Protein AF-A0A3M9M694-F1 (afdb_monomer_lite)

Foldseek 3Di:
DDDPVVVVVVVVVVVVCVVCVPVVVVVVVCCVVVVCPLPPPPDPDQADPVVSDHPVVVVVCLVVVVDPPDDDDDD

InterPro domains:
  IPR001209 Small ribosomal subunit protein uS14 [PF00253] (40-74)
  IPR001209 Small ribosomal subunit protein uS14 [PTHR19836] (42-75)
  IPR043140 Small ribosomal subunit protein uS14 superfamily [G3DSA:4.10.830.10] (1-75)

Radius of gyration: 23.86 Å; chains: 1; bounding box: 40×26×72 Å

pLDDT: mean 83.97, std 13.43, range [46.0, 95.25]

Organism: NCBI:txid2294115

Sequence (75 aa):
MAKTSKIAAQRRREQTVAKYAEKRSELKELARTAASAAERDGRPRGHLRKFGLSRVRFRQMALNGELPGVTKSSW

Secondary structure (DSSP, 8-state):
---HHHHHHHHHHHHHHHHTHHHHHHHHHHHHHHTTTT-SS--SS-EETTTTEEHHHHHHHHHTT-STT------

Structure (mmCIF, N/CA/C/O backbone):
data_AF-A0A3M9M694-F1
#
_entry.id   AF-A0A3M9M694-F1
#
loop_
_atom_site.group_PDB
_atom_site.id
_atom_site.type_symbol
_atom_site.label_atom_id
_atom_site.label_alt_id
_atom_site.label_comp_id
_atom_site.label_asym_id
_atom_site.label_entity_id
_atom_site.label_seq_id
_atom_site.pdbx_PDB_ins_code
_atom_site.Cartn_x
_atom_site.Cartn_y
_atom_site.Cartn_z
_atom_site.occupancy
_atom_site.B_iso_or_equiv
_atom_site.auth_seq_id
_atom_site.auth_comp_id
_atom_site.auth_asym_id
_atom_site.auth_atom_id
_atom_site.pdbx_PDB_model_num
ATOM 1 N N . MET A 1 1 ? -10.990 -3.052 44.601 1.00 80.50 1 MET A N 1
ATOM 2 C CA . MET A 1 1 ? -11.918 -3.831 43.744 1.00 80.50 1 MET A CA 1
ATOM 3 C C . MET A 1 1 ? -12.394 -2.941 42.597 1.00 80.50 1 MET A C 1
ATOM 5 O O . MET A 1 1 ? -12.616 -1.757 42.835 1.00 80.50 1 MET A O 1
ATOM 9 N N . ALA A 1 2 ? -12.498 -3.443 41.362 1.00 84.12 2 ALA A N 1
ATOM 10 C CA . ALA A 1 2 ? -13.022 -2.637 40.254 1.00 84.12 2 ALA A CA 1
ATOM 11 C C . ALA A 1 2 ? -14.508 -2.309 40.484 1.00 84.12 2 ALA A C 1
ATOM 13 O O . ALA A 1 2 ? -15.256 -3.143 40.987 1.00 84.12 2 ALA A O 1
ATOM 14 N N . LYS A 1 3 ? -14.944 -1.100 40.107 1.00 94.38 3 LYS A N 1
ATOM 15 C CA . LYS A 1 3 ? -16.354 -0.699 40.229 1.00 94.38 3 LYS A CA 1
ATOM 16 C C . LYS A 1 3 ? -17.240 -1.659 39.422 1.00 94.38 3 LYS A C 1
ATOM 18 O O . LYS A 1 3 ? -16.910 -1.982 38.281 1.00 94.38 3 LYS A O 1
ATOM 23 N N . THR A 1 4 ? -18.390 -2.050 39.967 1.00 91.19 4 THR A N 1
ATOM 24 C CA . THR A 1 4 ? -19.392 -2.909 39.299 1.00 91.19 4 THR A CA 1
ATOM 25 C C . THR A 1 4 ? -19.772 -2.391 37.910 1.00 91.19 4 THR A C 1
ATOM 27 O O . THR A 1 4 ? -19.860 -3.159 36.952 1.00 91.19 4 THR A O 1
ATOM 30 N N . SER A 1 5 ? -19.875 -1.069 37.761 1.00 91.75 5 SER A N 1
ATOM 31 C CA . SER A 1 5 ? -20.107 -0.404 36.475 1.00 91.75 5 SER A CA 1
ATOM 32 C C . SER A 1 5 ? -19.003 -0.656 35.440 1.00 91.75 5 SER A C 1
ATOM 34 O O . SER A 1 5 ? -19.294 -0.815 34.253 1.00 91.75 5 SER A O 1
ATOM 36 N N . LYS A 1 6 ? -17.737 -0.741 35.867 1.00 95.25 6 LYS A N 1
ATOM 37 C CA . LYS A 1 6 ? -16.590 -1.029 34.992 1.00 95.25 6 LYS A CA 1
ATOM 38 C C . LYS A 1 6 ? -16.559 -2.495 34.566 1.00 95.25 6 LYS A C 1
ATOM 40 O O . LYS A 1 6 ? -16.293 -2.764 33.399 1.00 95.25 6 LYS A O 1
ATOM 45 N N . ILE A 1 7 ? -16.929 -3.415 35.456 1.00 94.00 7 ILE A N 1
ATOM 46 C CA . ILE A 1 7 ? -17.083 -4.844 35.130 1.00 94.00 7 ILE A CA 1
ATOM 47 C C . ILE A 1 7 ? -18.191 -5.029 34.080 1.00 94.00 7 ILE A C 1
ATOM 49 O O . ILE A 1 7 ? -18.000 -5.707 33.072 1.00 94.00 7 ILE A O 1
ATOM 53 N N . ALA A 1 8 ? -19.330 -4.355 34.258 1.00 93.44 8 ALA A N 1
ATOM 54 C CA . ALA A 1 8 ? -20.432 -4.392 33.297 1.00 93.44 8 ALA A CA 1
ATOM 55 C C . ALA A 1 8 ? -20.077 -3.758 31.937 1.00 93.44 8 ALA A C 1
ATOM 57 O O . ALA A 1 8 ? -20.601 -4.168 30.903 1.00 93.44 8 ALA A O 1
ATOM 58 N N . ALA A 1 9 ? -19.214 -2.738 31.906 1.00 92.62 9 ALA A N 1
ATOM 59 C CA . ALA A 1 9 ? -18.725 -2.145 30.659 1.00 92.62 9 ALA A CA 1
ATOM 60 C C . ALA A 1 9 ? -17.775 -3.088 29.901 1.00 92.62 9 ALA A C 1
ATOM 62 O O . ALA A 1 9 ? -17.870 -3.206 28.680 1.00 92.62 9 ALA A O 1
ATOM 63 N N . GLN A 1 10 ? -16.902 -3.792 30.623 1.00 94.69 10 GLN A N 1
ATOM 64 C CA . GLN A 1 10 ? -15.977 -4.759 30.038 1.00 94.69 10 GLN A CA 1
ATOM 65 C C . GLN A 1 10 ? -16.718 -5.947 29.408 1.00 94.69 10 GLN A C 1
ATOM 67 O O . GLN A 1 10 ? -16.463 -6.273 28.252 1.00 94.69 10 GLN A O 1
ATOM 72 N N . ARG A 1 11 ? -17.735 -6.489 30.094 1.00 94.69 11 ARG A N 1
ATOM 73 C CA . ARG A 1 11 ? -18.605 -7.551 29.549 1.00 94.69 11 ARG A CA 1
ATOM 74 C C . ARG A 1 11 ? -19.285 -7.150 28.236 1.00 94.69 11 ARG A C 1
ATOM 76 O O . ARG A 1 11 ? -19.330 -7.935 27.297 1.00 94.69 11 ARG A O 1
ATOM 83 N N . ARG A 1 12 ? -19.771 -5.907 28.133 1.00 92.94 12 ARG A N 1
ATOM 84 C CA . ARG A 1 12 ? -20.365 -5.368 26.891 1.00 92.94 12 ARG A CA 1
ATOM 85 C C . ARG A 1 12 ? -19.346 -5.279 25.752 1.00 92.94 12 ARG A C 1
ATOM 87 O O . ARG A 1 12 ? -19.671 -5.566 24.598 1.00 92.94 12 ARG A O 1
ATOM 94 N N . ARG A 1 13 ? -18.104 -4.904 26.070 1.00 90.81 13 ARG A N 1
ATOM 95 C CA . ARG A 1 13 ? -16.985 -4.909 25.118 1.00 90.81 13 ARG A CA 1
ATOM 96 C C . ARG A 1 13 ? -16.691 -6.318 24.621 1.00 90.81 13 ARG A C 1
ATOM 98 O O . ARG A 1 13 ? -16.596 -6.507 23.416 1.00 90.81 13 ARG A O 1
ATOM 105 N N . GLU A 1 14 ? -16.600 -7.286 25.523 1.00 93.19 14 GLU A N 1
ATOM 106 C CA . GLU A 1 14 ? -16.340 -8.693 25.196 1.00 93.19 14 GLU A CA 1
ATOM 107 C C . GLU A 1 14 ? -17.439 -9.279 24.307 1.00 93.19 14 GLU A C 1
ATOM 109 O O . GLU A 1 14 ? -17.128 -9.854 23.269 1.00 93.19 14 GLU A O 1
ATOM 114 N N . GLN A 1 15 ? -18.714 -9.027 24.625 1.00 93.62 15 GLN A N 1
ATOM 115 C CA . GLN A 1 15 ? -19.851 -9.427 23.783 1.00 93.62 15 GLN A CA 1
ATOM 116 C C . GLN A 1 15 ? -19.772 -8.828 22.373 1.00 93.62 15 GLN A C 1
ATOM 118 O O . GLN A 1 15 ? -20.005 -9.515 21.381 1.00 93.62 15 G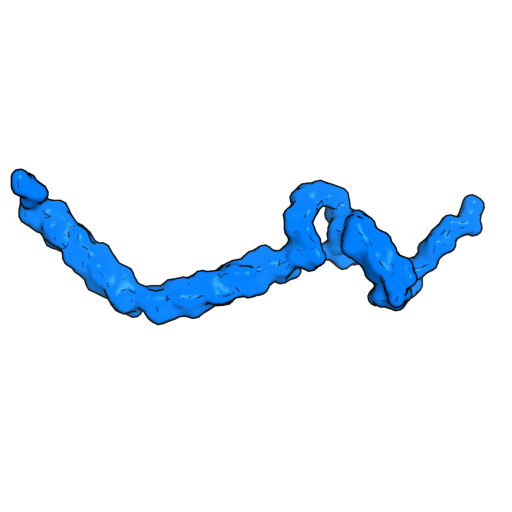LN A O 1
ATOM 123 N N . THR A 1 16 ? -19.411 -7.547 22.272 1.00 90.50 16 THR A N 1
ATOM 124 C CA . THR A 1 16 ? -19.266 -6.861 20.980 1.00 90.50 16 THR A CA 1
ATOM 125 C C . THR A 1 16 ? -18.086 -7.419 20.183 1.00 90.50 16 THR A C 1
ATOM 127 O O . THR A 1 16 ? -18.203 -7.643 18.982 1.00 90.50 16 THR A O 1
ATOM 130 N N . VAL A 1 17 ? -16.950 -7.665 20.841 1.00 92.25 17 VAL A N 1
ATOM 131 C CA . VAL A 1 17 ? -15.757 -8.241 20.207 1.00 92.25 17 VAL A CA 1
ATOM 132 C C . VAL A 1 17 ? -16.032 -9.661 19.724 1.00 92.25 17 VAL A C 1
ATOM 134 O O . VAL A 1 17 ? -15.661 -9.971 18.598 1.00 92.25 17 VAL A O 1
ATOM 137 N N . ALA A 1 18 ? -16.719 -10.484 20.520 1.00 92.94 18 ALA A N 1
ATOM 138 C CA . ALA A 1 18 ? -17.112 -11.836 20.135 1.00 92.94 18 ALA A CA 1
ATOM 139 C C . ALA A 1 18 ? -18.052 -11.825 18.921 1.00 92.94 18 ALA A C 1
ATOM 141 O O . ALA A 1 18 ? -17.802 -12.531 17.950 1.00 92.94 18 ALA A O 1
ATOM 142 N N . LYS A 1 19 ? -19.068 -10.947 18.922 1.00 93.25 19 LYS A N 1
ATOM 143 C CA . LYS A 1 19 ? -20.023 -10.801 17.809 1.00 93.25 19 LYS A CA 1
ATOM 144 C C . LYS A 1 19 ? -19.351 -10.474 16.471 1.00 93.25 19 LYS A C 1
ATOM 146 O O . LYS A 1 19 ? -19.840 -10.890 15.428 1.00 93.25 19 LYS A O 1
ATOM 151 N N . TYR A 1 20 ? -18.268 -9.698 16.488 1.00 93.44 20 TYR A N 1
ATOM 152 C CA . TYR A 1 20 ? -17.586 -9.240 15.273 1.00 93.44 20 TYR A CA 1
ATOM 153 C C . TYR A 1 20 ? -16.197 -9.857 15.081 1.00 93.44 20 TYR A C 1
ATOM 155 O O . TYR A 1 20 ? -15.416 -9.329 14.290 1.00 93.44 20 TYR A O 1
ATOM 163 N N . ALA A 1 21 ? -15.861 -10.935 15.793 1.00 91.06 21 ALA A N 1
ATOM 164 C CA . ALA A 1 21 ? -14.525 -11.527 15.751 1.00 91.06 21 ALA A CA 1
ATOM 165 C C . ALA A 1 21 ? -14.143 -11.968 14.328 1.00 91.06 21 ALA A C 1
ATOM 167 O O . ALA A 1 21 ? -13.104 -11.546 13.820 1.00 91.06 21 ALA A O 1
ATOM 168 N N . GLU A 1 22 ? -15.033 -12.710 13.668 1.00 88.00 22 GLU A N 1
ATOM 169 C CA . GLU A 1 22 ? -14.846 -13.253 12.315 1.00 88.00 22 GLU A CA 1
ATOM 170 C C . GLU A 1 22 ? -14.768 -12.142 11.259 1.00 88.00 22 GLU A C 1
ATOM 172 O O . GLU A 1 22 ? -13.777 -12.015 10.537 1.00 88.00 22 GLU A O 1
ATOM 177 N N . LYS A 1 23 ? -15.744 -11.224 11.266 1.00 87.56 23 LYS A N 1
ATOM 178 C CA . LYS A 1 23 ? -15.746 -10.046 10.384 1.00 87.56 23 LYS A CA 1
ATOM 179 C C . LYS A 1 23 ? -14.492 -9.185 10.569 1.00 87.56 23 LYS A C 1
ATOM 181 O O . LYS A 1 23 ? -13.990 -8.589 9.620 1.00 87.56 23 LYS A O 1
ATOM 186 N N . ARG A 1 24 ? -13.961 -9.092 11.792 1.00 88.94 24 ARG A N 1
ATOM 187 C CA . ARG A 1 24 ? -12.723 -8.354 12.074 1.00 88.94 24 ARG A CA 1
ATOM 188 C C . ARG A 1 24 ? -11.492 -9.079 11.539 1.00 88.94 24 ARG A C 1
ATOM 190 O O . ARG A 1 24 ? -10.585 -8.384 11.089 1.00 88.94 24 ARG A O 1
ATOM 197 N N . SER A 1 25 ? -11.420 -10.410 11.599 1.00 84.62 25 SER A N 1
ATOM 198 C CA . SER A 1 25 ? -10.329 -11.156 10.955 1.00 84.62 25 SER A CA 1
ATOM 199 C C . SER A 1 25 ? -10.374 -10.999 9.441 1.00 84.62 25 SER A C 1
ATOM 201 O O . SER A 1 25 ? -9.358 -10.640 8.860 1.00 84.62 25 SER A O 1
ATOM 203 N N . GLU A 1 26 ? -11.547 -11.125 8.822 1.00 83.88 26 GLU A N 1
ATOM 204 C CA . GLU A 1 26 ? -11.724 -10.930 7.377 1.00 83.88 26 GLU A CA 1
ATOM 205 C C . GLU A 1 26 ? -11.319 -9.522 6.941 1.00 83.88 26 GLU A C 1
ATOM 207 O O . GLU A 1 26 ? -10.509 -9.359 6.034 1.00 83.88 26 GLU A O 1
ATOM 212 N N . LEU A 1 27 ? -11.806 -8.488 7.635 1.00 83.56 27 LEU A N 1
ATOM 213 C CA . LEU A 1 27 ? -11.441 -7.102 7.339 1.00 83.56 27 LEU A CA 1
ATOM 214 C C . LEU A 1 27 ? -9.968 -6.806 7.630 1.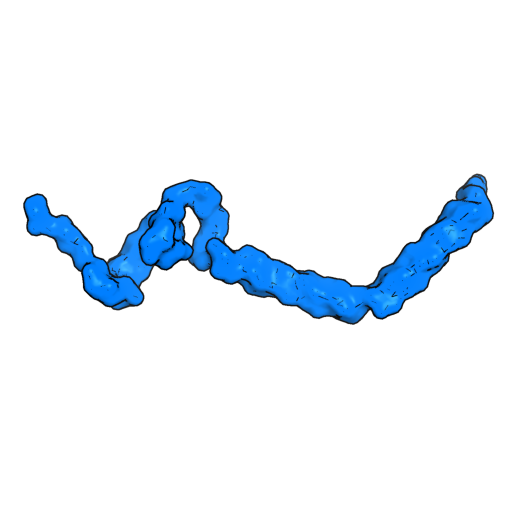00 83.56 27 LEU A C 1
ATOM 216 O O . LEU A 1 27 ? -9.399 -5.933 6.985 1.00 83.56 27 LEU A O 1
ATOM 220 N N . LYS A 1 28 ? -9.333 -7.501 8.581 1.00 80.50 28 LYS A N 1
ATOM 221 C CA . LYS A 1 28 ? -7.890 -7.380 8.830 1.00 80.50 28 LYS A CA 1
ATOM 222 C C . LYS A 1 28 ? -7.063 -8.045 7.741 1.00 80.50 28 LYS A C 1
ATOM 224 O O . LYS A 1 28 ? -6.054 -7.470 7.354 1.00 80.50 28 LYS A O 1
ATOM 229 N N . GLU A 1 29 ? -7.460 -9.218 7.263 1.00 77.25 29 GLU A N 1
ATOM 230 C CA . GLU A 1 29 ? -6.788 -9.888 6.146 1.00 77.25 29 GLU A CA 1
ATOM 231 C C . GLU A 1 29 ? -6.997 -9.107 4.847 1.00 77.25 29 GLU A C 1
ATOM 233 O O . GLU A 1 29 ? -6.045 -8.869 4.103 1.00 77.25 29 GLU A O 1
ATOM 238 N N . LEU A 1 30 ? -8.205 -8.58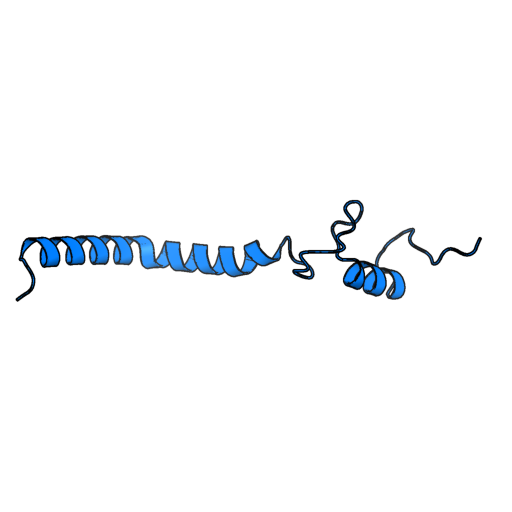8 4.627 1.00 73.44 30 LEU A N 1
ATOM 239 C CA . LEU A 1 30 ? -8.488 -7.675 3.528 1.00 73.44 30 LEU A CA 1
ATOM 240 C C . LEU A 1 30 ? -7.699 -6.378 3.680 1.00 73.44 30 LEU A C 1
ATOM 242 O O . LEU A 1 30 ? -7.117 -5.934 2.714 1.00 73.44 30 LEU A O 1
ATOM 246 N N . ALA A 1 31 ? -7.586 -5.779 4.865 1.00 70.25 31 ALA A N 1
ATOM 247 C CA . ALA A 1 31 ? -6.745 -4.597 5.054 1.00 70.25 31 ALA A CA 1
ATOM 248 C C . ALA A 1 31 ? -5.254 -4.911 4.858 1.00 70.25 31 ALA A C 1
ATOM 250 O O . ALA A 1 31 ? -4.541 -4.102 4.280 1.00 70.25 31 ALA A O 1
ATOM 251 N N . ARG A 1 32 ? -4.781 -6.089 5.280 1.00 66.12 32 ARG A N 1
ATOM 252 C CA . ARG A 1 32 ? -3.398 -6.544 5.070 1.00 66.12 32 ARG A CA 1
ATOM 253 C C . ARG A 1 32 ? -3.072 -6.695 3.583 1.00 66.12 32 ARG A C 1
ATOM 255 O O . ARG A 1 32 ? -1.961 -6.385 3.177 1.00 66.12 32 ARG A O 1
ATOM 262 N N . THR A 1 33 ? -4.035 -7.155 2.789 1.00 61.91 33 THR A N 1
ATOM 263 C CA . THR A 1 33 ? -3.882 -7.397 1.344 1.00 61.91 33 THR A CA 1
ATOM 264 C C . THR A 1 33 ? -4.262 -6.190 0.477 1.00 61.91 33 THR A C 1
ATOM 266 O O . THR A 1 33 ? -3.667 -5.968 -0.573 1.00 61.91 33 THR A O 1
ATOM 269 N N . ALA A 1 34 ? -5.220 -5.372 0.912 1.00 54.56 34 ALA A N 1
ATOM 270 C CA . ALA A 1 34 ? -5.724 -4.198 0.199 1.00 54.56 34 ALA A CA 1
ATOM 271 C C . ALA A 1 34 ? -4.923 -2.927 0.507 1.00 54.56 34 ALA A C 1
ATOM 273 O O . ALA A 1 34 ? -4.797 -2.072 -0.369 1.00 54.56 34 ALA A O 1
ATOM 274 N N . ALA A 1 35 ? -4.323 -2.799 1.699 1.00 51.06 35 ALA A N 1
ATOM 275 C CA . ALA A 1 35 ? -3.416 -1.685 1.991 1.00 51.06 35 ALA A CA 1
ATOM 276 C C . ALA A 1 35 ? -2.114 -1.759 1.179 1.00 51.06 35 ALA A C 1
ATOM 278 O O . ALA A 1 35 ? -1.469 -0.730 1.006 1.00 51.06 35 ALA A O 1
ATOM 279 N N . SER A 1 36 ? -1.789 -2.916 0.587 1.00 48.22 36 SER A N 1
ATOM 280 C CA . SER A 1 36 ? -0.626 -3.050 -0.290 1.00 48.22 36 SER A CA 1
ATOM 281 C C . SER A 1 36 ? -0.924 -2.837 -1.784 1.00 48.22 36 SER A C 1
ATOM 283 O O . SER A 1 36 ? -0.042 -2.983 -2.631 1.00 48.22 36 SER A O 1
ATOM 285 N N . ALA A 1 37 ? -2.157 -2.479 -2.162 1.00 46.00 37 ALA A N 1
ATOM 286 C CA . ALA A 1 37 ? -2.524 -2.304 -3.573 1.00 46.00 37 ALA A CA 1
ATOM 287 C C . ALA A 1 37 ? -2.132 -0.924 -4.140 1.00 46.00 37 ALA A C 1
ATOM 289 O O . ALA A 1 37 ? -1.796 -0.814 -5.319 1.00 46.00 37 ALA A O 1
ATOM 290 N N . ALA A 1 38 ? -2.056 0.115 -3.299 1.00 48.34 38 ALA A N 1
ATOM 291 C CA . ALA A 1 38 ? -1.427 1.398 -3.659 1.00 48.34 38 ALA A CA 1
ATOM 292 C C . ALA A 1 38 ? 0.119 1.314 -3.664 1.00 48.34 38 ALA A C 1
ATOM 294 O O . ALA A 1 38 ? 0.827 2.293 -3.902 1.00 48.34 38 ALA A O 1
ATOM 295 N N . GLU A 1 39 ? 0.634 0.116 -3.391 1.00 49.00 39 GLU A N 1
ATOM 296 C CA . GLU A 1 39 ? 1.905 -0.166 -2.755 1.00 49.00 39 GLU A CA 1
ATOM 297 C C . GLU A 1 39 ? 2.669 -1.241 -3.539 1.00 49.00 39 GLU A C 1
ATOM 299 O O . GLU A 1 39 ? 3.251 -2.150 -2.967 1.00 49.00 39 GLU A O 1
ATOM 304 N N . ARG A 1 40 ? 2.784 -1.126 -4.868 1.00 55.25 40 ARG A N 1
ATOM 305 C CA . ARG A 1 40 ? 3.773 -1.959 -5.589 1.00 55.25 40 ARG A CA 1
ATOM 306 C C . ARG A 1 40 ? 5.233 -1.680 -5.162 1.00 55.25 40 ARG A C 1
ATOM 308 O O . ARG A 1 40 ? 6.131 -2.303 -5.706 1.00 55.25 40 ARG A O 1
ATOM 315 N N . ASP A 1 41 ? 5.461 -0.745 -4.227 1.00 57.78 41 ASP A N 1
ATOM 316 C CA . ASP A 1 41 ? 6.774 -0.409 -3.652 1.00 57.78 41 ASP A CA 1
ATOM 317 C C . ASP A 1 41 ? 6.738 0.351 -2.294 1.00 57.78 41 ASP A C 1
ATOM 319 O O . ASP A 1 41 ? 7.795 0.615 -1.728 1.00 57.78 41 ASP A O 1
ATOM 323 N N . GLY A 1 42 ? 5.580 0.812 -1.785 1.00 65.12 42 GLY A N 1
ATOM 324 C CA . GLY A 1 42 ? 5.468 1.499 -0.471 1.00 65.12 42 GLY A CA 1
ATOM 325 C C . GLY A 1 42 ? 6.163 2.847 -0.322 1.00 65.12 42 GLY A C 1
ATOM 326 O O . GLY A 1 42 ? 6.186 3.438 0.756 1.00 65.12 42 GLY A O 1
ATOM 327 N N . ARG A 1 43 ? 6.758 3.369 -1.396 1.00 74.69 43 ARG A N 1
ATOM 328 C CA . ARG A 1 43 ? 7.662 4.513 -1.298 1.00 74.69 43 ARG A CA 1
ATOM 329 C C . ARG A 1 43 ? 6.891 5.839 -1.218 1.00 74.69 43 ARG A C 1
ATOM 331 O O . ARG A 1 43 ? 6.306 6.246 -2.221 1.00 74.69 43 ARG A O 1
ATOM 338 N N . PRO A 1 44 ? 6.995 6.610 -0.116 1.00 77.50 44 PRO A N 1
ATOM 339 C CA . PRO A 1 44 ? 6.265 7.874 0.042 1.00 77.50 44 PRO A CA 1
ATOM 340 C C . PRO A 1 44 ? 6.798 9.013 -0.847 1.00 77.50 44 PRO A C 1
ATOM 342 O O . PRO A 1 44 ? 6.214 10.091 -0.898 1.00 77.50 44 PRO A O 1
ATOM 345 N N . ARG A 1 45 ? 7.936 8.817 -1.533 1.00 82.12 45 ARG A N 1
ATOM 346 C CA . ARG A 1 45 ? 8.604 9.840 -2.356 1.00 82.12 45 ARG A CA 1
ATOM 347 C C . ARG A 1 45 ? 9.077 9.289 -3.694 1.00 82.12 45 ARG A C 1
ATOM 349 O O . ARG A 1 45 ? 9.584 8.167 -3.771 1.00 82.12 45 ARG A O 1
ATOM 356 N N . GLY A 1 46 ? 9.060 10.147 -4.716 1.00 85.38 46 GLY A N 1
ATOM 357 C CA . GLY A 1 46 ? 9.526 9.806 -6.063 1.00 85.38 46 GLY A CA 1
ATOM 358 C C . GLY A 1 46 ? 8.540 8.907 -6.805 1.00 85.38 46 GLY A C 1
ATOM 359 O O . GLY A 1 46 ? 8.948 7.911 -7.400 1.00 85.38 46 GLY A O 1
ATOM 360 N N . HIS A 1 47 ? 7.253 9.240 -6.706 1.00 87.94 47 HIS A N 1
ATOM 361 C CA . HIS A 1 47 ? 6.165 8.564 -7.398 1.00 87.94 47 HIS A CA 1
ATOM 362 C C . HIS A 1 47 ? 5.939 9.199 -8.776 1.00 87.94 47 HIS A C 1
ATOM 364 O O . HIS A 1 47 ? 5.737 10.411 -8.886 1.00 87.94 47 HIS A O 1
ATOM 370 N N . LEU A 1 48 ? 5.963 8.382 -9.825 1.00 88.94 48 LEU A N 1
ATOM 371 C CA . LEU A 1 48 ? 5.680 8.802 -11.192 1.00 88.94 48 LEU A CA 1
ATOM 372 C C . LEU A 1 48 ? 4.180 8.659 -11.457 1.00 88.94 48 LEU A C 1
ATOM 374 O O . LEU A 1 48 ? 3.710 7.578 -11.806 1.00 88.94 48 LEU A O 1
ATOM 378 N N . ARG A 1 49 ? 3.437 9.766 -11.329 1.00 86.44 49 ARG A N 1
ATOM 379 C CA . ARG A 1 49 ? 1.965 9.805 -11.462 1.00 86.44 49 ARG A CA 1
ATOM 380 C C . ARG A 1 49 ? 1.435 9.155 -12.743 1.00 86.44 49 ARG A C 1
ATOM 382 O O . ARG A 1 49 ? 0.432 8.461 -12.686 1.00 86.44 49 ARG A O 1
ATOM 389 N N . LYS A 1 50 ? 2.125 9.342 -13.876 1.00 85.94 50 LYS A N 1
ATOM 390 C CA . LYS A 1 50 ? 1.736 8.759 -15.173 1.00 85.94 50 LYS A CA 1
ATOM 391 C C . LYS A 1 50 ? 1.724 7.226 -15.161 1.00 85.94 50 LYS A C 1
ATOM 393 O O . LYS A 1 50 ? 0.927 6.622 -15.862 1.00 85.94 50 LYS A O 1
ATOM 398 N N . PHE A 1 51 ? 2.612 6.615 -14.380 1.00 84.81 51 PHE A N 1
ATOM 399 C CA . PHE A 1 51 ? 2.791 5.164 -14.338 1.00 84.81 51 PHE A CA 1
ATOM 400 C C . PHE A 1 51 ? 2.238 4.536 -13.055 1.00 84.81 51 PHE A C 1
ATOM 402 O O . PHE A 1 51 ? 2.119 3.320 -12.986 1.00 84.81 51 PHE A O 1
ATOM 409 N N . GLY A 1 52 ? 1.917 5.334 -12.0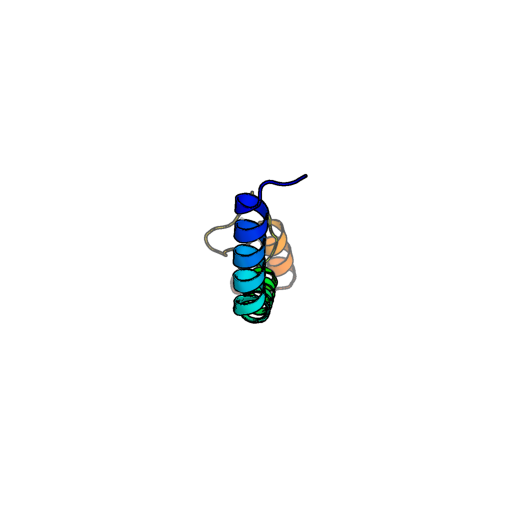32 1.00 84.25 52 GLY A N 1
ATOM 410 C CA . GLY A 1 52 ? 1.463 4.825 -10.736 1.00 84.25 52 GLY A CA 1
ATOM 411 C C . GLY A 1 52 ? 2.542 4.043 -9.976 1.00 84.25 52 GLY A C 1
ATOM 412 O O . GLY A 1 52 ? 2.223 3.244 -9.101 1.00 84.25 52 GLY A O 1
ATOM 413 N N . LEU A 1 53 ? 3.822 4.248 -10.305 1.00 86.31 53 LEU A N 1
ATOM 414 C CA . LEU A 1 53 ? 4.953 3.480 -9.778 1.00 86.31 53 LEU A CA 1
ATOM 415 C C . LEU A 1 53 ? 5.968 4.382 -9.074 1.00 86.31 53 LEU A C 1
ATOM 417 O O . LEU A 1 53 ? 6.105 5.568 -9.381 1.00 86.31 53 LEU A O 1
ATOM 421 N N . SER A 1 54 ? 6.738 3.799 -8.155 1.00 89.06 54 SER A N 1
ATOM 422 C CA . SER A 1 54 ? 7.956 4.441 -7.660 1.00 89.06 54 SER A CA 1
ATOM 423 C C . SER A 1 54 ? 9.005 4.519 -8.777 1.00 89.06 54 SER A C 1
ATOM 425 O O . SER A 1 54 ? 9.035 3.681 -9.681 1.00 89.06 54 SER A O 1
ATOM 427 N N . ARG A 1 55 ? 9.925 5.487 -8.691 1.00 90.88 55 ARG A N 1
ATOM 428 C CA . ARG A 1 55 ? 11.063 5.602 -9.622 1.00 90.88 55 ARG A CA 1
ATOM 429 C C . ARG A 1 55 ? 11.928 4.332 -9.716 1.00 90.88 55 ARG A C 1
ATOM 431 O O . ARG A 1 55 ? 12.521 4.089 -10.761 1.00 90.88 55 ARG A O 1
ATOM 438 N N . VAL A 1 56 ? 12.029 3.548 -8.635 1.00 90.44 56 VAL A N 1
ATOM 439 C CA . VAL A 1 56 ? 12.866 2.334 -8.585 1.00 90.44 56 VAL A CA 1
ATOM 440 C C . VAL A 1 56 ? 12.168 1.212 -9.339 1.00 90.44 56 VAL A C 1
ATOM 442 O O . VAL A 1 56 ? 12.748 0.650 -10.268 1.00 90.44 56 VAL A O 1
ATOM 445 N N . ARG A 1 57 ? 10.894 0.966 -9.014 1.00 88.62 57 ARG A N 1
ATOM 446 C CA . ARG A 1 57 ? 10.069 -0.015 -9.718 1.00 88.62 57 ARG A CA 1
ATOM 447 C C . ARG A 1 57 ? 9.927 0.316 -11.197 1.00 88.62 57 ARG A C 1
ATOM 449 O 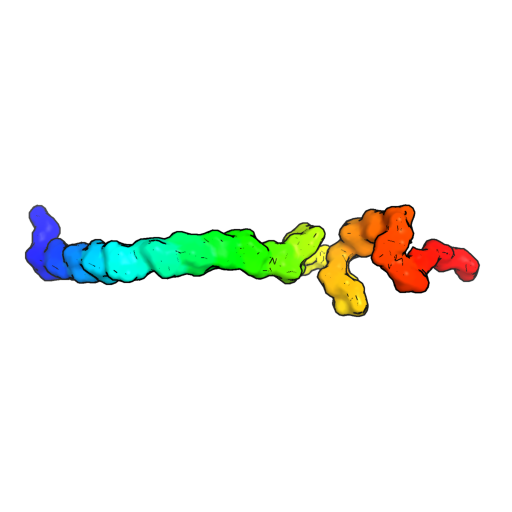O . ARG A 1 57 ? 10.089 -0.569 -12.026 1.00 88.62 57 ARG A O 1
ATOM 456 N N . PHE A 1 58 ? 9.715 1.587 -11.531 1.00 91.62 58 PHE A N 1
ATOM 457 C CA . PHE A 1 58 ? 9.680 2.046 -12.918 1.00 91.62 58 PHE A CA 1
ATOM 458 C C . PHE A 1 58 ? 10.968 1.688 -13.669 1.00 91.62 58 PHE A C 1
ATOM 460 O O . PHE A 1 58 ? 10.898 1.134 -14.760 1.00 91.62 58 PHE A O 1
ATOM 467 N N . ARG A 1 59 ? 12.146 1.933 -13.073 1.00 93.12 59 ARG A N 1
ATOM 468 C CA . ARG A 1 59 ? 13.430 1.575 -13.692 1.00 93.12 59 ARG A CA 1
ATOM 469 C C . ARG A 1 59 ? 13.583 0.065 -13.869 1.00 93.12 59 ARG A C 1
ATOM 471 O O . ARG A 1 59 ? 14.031 -0.357 -14.927 1.00 93.12 59 ARG A O 1
ATOM 478 N N . GLN A 1 60 ? 13.227 -0.732 -12.862 1.00 92.56 60 GLN A N 1
ATOM 479 C CA . GLN A 1 60 ? 13.304 -2.192 -12.958 1.00 92.56 60 GLN A CA 1
ATOM 480 C C . GLN A 1 60 ? 12.411 -2.718 -14.085 1.00 92.56 60 GLN A C 1
ATOM 482 O O . GLN A 1 60 ? 12.875 -3.471 -14.932 1.00 92.56 60 GLN A O 1
ATOM 487 N N . MET A 1 61 ? 11.157 -2.268 -14.132 1.00 91.88 61 MET A N 1
ATOM 488 C CA . MET A 1 61 ? 10.191 -2.690 -15.147 1.00 91.88 61 MET A CA 1
ATOM 489 C C . MET A 1 61 ? 10.583 -2.212 -16.551 1.00 91.88 61 MET A C 1
ATOM 491 O O . MET A 1 61 ? 10.441 -2.963 -17.508 1.00 91.88 61 MET A O 1
ATOM 495 N N . ALA A 1 62 ? 11.130 -0.998 -16.683 1.00 94.25 62 ALA A N 1
ATOM 496 C CA . ALA A 1 62 ? 11.657 -0.501 -17.954 1.00 94.25 62 ALA A CA 1
ATOM 497 C C . ALA A 1 62 ? 12.840 -1.345 -18.455 1.00 94.25 62 ALA A C 1
ATOM 499 O O . ALA A 1 62 ? 12.905 -1.662 -19.637 1.00 94.25 62 ALA A O 1
ATOM 500 N N . LEU A 1 63 ? 13.759 -1.739 -17.564 1.00 94.12 63 LEU A N 1
ATOM 501 C CA . LEU A 1 63 ? 14.890 -2.606 -17.920 1.00 94.12 63 LEU A CA 1
ATOM 502 C C . LEU A 1 63 ? 14.456 -4.035 -18.253 1.00 94.12 63 LEU A C 1
ATOM 504 O O . LEU A 1 63 ? 15.047 -4.652 -19.131 1.00 94.12 63 LEU A O 1
ATOM 508 N N . ASN A 1 64 ? 13.416 -4.534 -17.586 1.00 94.00 64 ASN A N 1
ATOM 509 C CA . ASN A 1 64 ? 12.821 -5.840 -17.865 1.00 94.00 64 ASN A CA 1
ATOM 510 C C . ASN A 1 64 ? 11.945 -5.850 -19.135 1.00 94.00 64 ASN A C 1
ATOM 512 O O . ASN A 1 64 ? 11.458 -6.908 -19.519 1.00 94.00 64 ASN A O 1
ATOM 516 N N . GLY A 1 65 ? 11.693 -4.695 -19.764 1.00 92.75 65 GLY A N 1
ATOM 517 C CA . GLY A 1 65 ? 10.796 -4.591 -20.921 1.00 92.75 65 GLY A CA 1
ATOM 518 C C . GLY A 1 65 ? 9.305 -4.738 -20.589 1.00 92.75 65 GLY A C 1
ATOM 519 O O . GLY A 1 65 ? 8.488 -4.910 -21.487 1.00 92.75 65 GLY A O 1
ATOM 520 N N . GLU A 1 66 ? 8.923 -4.643 -19.315 1.00 92.12 66 GLU A N 1
ATOM 521 C CA . GLU A 1 66 ? 7.530 -4.764 -18.854 1.00 92.12 66 GLU A CA 1
ATOM 522 C C . GLU A 1 66 ? 6.696 -3.497 -19.137 1.00 92.12 66 GLU A C 1
ATOM 524 O O . GLU A 1 66 ? 5.472 -3.515 -19.012 1.00 92.12 66 GLU A O 1
ATOM 529 N N . LEU A 1 67 ? 7.345 -2.378 -19.488 1.00 88.62 67 LEU A N 1
ATOM 530 C CA . LEU A 1 67 ? 6.690 -1.102 -19.786 1.00 88.62 67 LEU A CA 1
ATOM 531 C C . LEU A 1 67 ? 6.648 -0.848 -21.304 1.00 88.62 67 LEU A C 1
ATOM 533 O O . LEU A 1 67 ? 7.660 -0.434 -21.878 1.00 88.62 67 LEU A O 1
ATOM 537 N N . PRO A 1 68 ? 5.492 -1.045 -21.968 1.00 91.75 68 PRO A N 1
ATOM 538 C CA . PRO A 1 68 ? 5.385 -0.861 -23.410 1.00 91.75 68 PRO A CA 1
ATOM 539 C C . PRO A 1 68 ? 5.615 0.603 -23.799 1.00 91.75 68 PRO A C 1
ATOM 541 O O . PRO A 1 68 ? 5.105 1.525 -23.160 1.00 91.75 68 PRO A O 1
ATOM 544 N N . GLY A 1 69 ? 6.398 0.817 -24.859 1.00 92.31 69 GLY A N 1
ATOM 545 C CA . GLY A 1 69 ? 6.715 2.153 -25.374 1.00 92.31 69 GLY A CA 1
ATOM 546 C C . GLY A 1 69 ? 7.700 2.960 -24.519 1.00 92.31 69 GLY A C 1
ATOM 547 O O . GLY A 1 69 ? 7.907 4.141 -24.793 1.00 92.31 69 GLY A O 1
ATOM 548 N N . VAL A 1 70 ? 8.311 2.357 -23.492 1.00 94.50 70 VAL A N 1
ATOM 549 C CA . VAL A 1 70 ? 9.364 2.991 -22.688 1.00 94.50 70 VAL A CA 1
ATOM 550 C C . VAL A 1 70 ? 10.723 2.461 -23.132 1.00 94.50 70 VAL A C 1
ATOM 552 O O . VAL A 1 70 ? 11.041 1.294 -22.935 1.00 94.50 70 VAL A O 1
ATOM 555 N N . THR A 1 71 ? 11.548 3.337 -23.696 1.00 93.38 71 THR A N 1
ATOM 556 C CA . THR A 1 71 ? 12.936 3.045 -24.072 1.00 93.38 71 THR A CA 1
ATOM 557 C C . THR A 1 71 ? 13.879 4.076 -23.459 1.00 93.38 71 THR A C 1
ATOM 559 O O . THR A 1 71 ? 13.464 5.152 -23.015 1.00 93.38 71 THR A O 1
ATOM 562 N N . LYS A 1 72 ? 15.170 3.737 -23.371 1.00 94.38 72 LYS A N 1
ATOM 563 C CA . LYS A 1 72 ? 16.185 4.689 -22.916 1.00 94.38 72 LYS A CA 1
ATOM 564 C C . LYS A 1 72 ? 16.329 5.776 -23.978 1.00 94.38 72 LYS A C 1
ATOM 566 O O . LYS A 1 72 ? 16.645 5.468 -25.120 1.00 94.38 72 LYS A O 1
ATOM 571 N N . SER A 1 73 ? 16.109 7.025 -23.585 1.00 93.81 73 SER A N 1
ATOM 572 C CA . SER A 1 73 ? 16.274 8.138 -24.508 1.00 93.81 73 SER A CA 1
ATOM 573 C C . SER A 1 73 ? 17.750 8.422 -24.792 1.00 93.81 73 SER A C 1
ATOM 575 O O . SER A 1 73 ? 18.578 8.384 -23.877 1.00 93.81 73 SER A O 1
ATOM 577 N N . SER A 1 74 ? 18.049 8.722 -26.05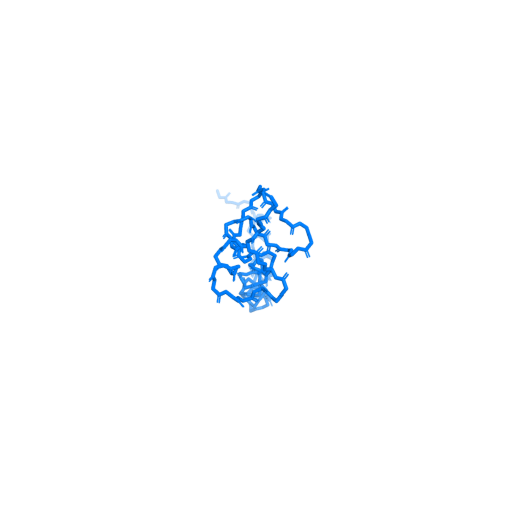1 1.00 93.50 74 SER A N 1
ATOM 578 C CA . SER A 1 74 ? 19.341 9.194 -26.544 1.00 93.50 74 SER A CA 1
ATOM 579 C C . SER A 1 74 ? 19.070 10.310 -27.551 1.00 93.50 74 SER A C 1
ATOM 581 O O . SER A 1 74 ? 18.922 10.058 -28.747 1.00 93.50 74 SER A O 1
ATOM 583 N N . TRP A 1 75 ? 18.906 11.520 -27.033 1.00 83.75 75 TRP A N 1
ATOM 584 C CA . TRP A 1 75 ? 19.064 12.748 -27.803 1.00 83.75 75 TRP A CA 1
ATOM 585 C C . TRP A 1 75 ? 20.447 13.321 -27.504 1.00 83.75 75 TRP A C 1
ATOM 587 O O . TRP A 1 75 ? 20.932 13.105 -26.365 1.00 83.75 75 TRP A O 1
#